Protein AF-A0A927U6D7-F1 (afdb_monomer)

Mean predicted aligned error: 5.31 Å

pLDDT: mean 94.54, std 7.5, range [48.66, 98.81]

Organism: NCBI:txid46206

Sequence (144 aa):
MGSSDAEYESLKGELSSNESQQATTRSEISDLDNKIQRLRDAYNKLDEAKESVKVQKNIVGNMPDFYESLWKGAHANSVYTACEASGTLSTEYANYVDALDEIEDNINNEINRLNNIRSEKWGILQGLINAWNNLSTRIRNYFN

Nearest PDB structures (foldseek):
  5y06-assembly1_A  TM=3.840E-01  e=3.094E-01  Mycolicibacterium smegmatis MC2 155
  4ovu-assembly1_B  TM=4.526E-01  e=1.029E+00  Homo sapiens
  8qhx-assembly1_D  TM=5.453E-01  e=2.604E+00  Synechocystis sp. PCC 6803
  8tzl-assembly1_E  TM=4.194E-01  e=1.682E+00  Vibrio cholerae
  8wjo-assembly1_A  TM=4.818E-01  e=2.604E+00  Saccharomyces cerevisiae S288C

InterPro domains:
  IPR031681 YwqH-like [PF16888] (16-121)

Foldseek 3Di:
DPPLVVVLVVLVVLLVVLVVVLVVLVVVLVVLVVVLVVLVVVLVVLVVVLVVLVVVLVCLLCCCVPCVVPDDDPVSVLSNQLSHCPHVVNVVSVVSNVVSVVVSVVSVVVSVVSVVVSVVSVVVSVVSVVVSVVSVVVSVVSVD

Radius of gyration: 30.84 Å; Cα contacts (8 Å, |Δi|>4): 86; chains: 1; bounding box: 65×24×87 Å

Structure (mmCIF, N/CA/C/O backbone):
data_AF-A0A927U6D7-F1
#
_entry.id   AF-A0A927U6D7-F1
#
loop_
_atom_site.group_PDB
_atom_site.id
_atom_site.type_symbol
_atom_site.label_atom_id
_atom_site.label_alt_id
_atom_site.label_comp_id
_atom_site.label_asym_id
_atom_site.label_entity_id
_atom_site.label_seq_id
_atom_site.pdbx_PDB_ins_code
_atom_site.Cartn_x
_atom_site.Cartn_y
_atom_site.Cartn_z
_atom_site.occupancy
_atom_site.B_iso_or_equiv
_atom_site.auth_seq_id
_atom_site.auth_comp_id
_atom_site.auth_asym_id
_atom_site.auth_atom_id
_atom_site.pdbx_PDB_model_num
ATOM 1 N N . MET A 1 1 ? -33.586 -9.404 47.322 1.00 48.66 1 MET A N 1
ATOM 2 C CA . MET A 1 1 ? -32.132 -9.216 47.125 1.00 48.66 1 MET A CA 1
ATOM 3 C C . MET A 1 1 ? -31.621 -9.708 45.761 1.00 48.66 1 MET A C 1
ATOM 5 O O . MET A 1 1 ? -30.684 -9.111 45.276 1.00 48.66 1 MET A O 1
ATOM 9 N N . GLY A 1 2 ? -32.247 -10.669 45.061 1.00 58.00 2 GLY A N 1
ATOM 10 C CA . GLY A 1 2 ? -31.652 -11.280 43.849 1.00 58.00 2 GLY A CA 1
ATOM 11 C C . GLY A 1 2 ? -31.600 -10.488 42.523 1.00 58.00 2 GLY A C 1
ATOM 12 O O . GLY A 1 2 ? -31.012 -10.992 41.577 1.00 58.00 2 GLY A O 1
ATOM 13 N N . SER A 1 3 ? -32.192 -9.290 42.405 1.00 60.59 3 SER A N 1
ATOM 14 C CA . SER A 1 3 ? -32.214 -8.546 41.122 1.00 60.59 3 SER A CA 1
ATOM 15 C C . SER A 1 3 ? -30.991 -7.646 40.906 1.00 60.59 3 SER A C 1
ATOM 17 O O . SER A 1 3 ? -30.614 -7.409 39.765 1.00 60.59 3 SER A O 1
ATOM 19 N N . SER A 1 4 ? -30.381 -7.148 41.986 1.00 72.75 4 SER A N 1
ATOM 20 C CA . SER A 1 4 ? -29.238 -6.222 41.925 1.00 72.75 4 SER A CA 1
ATOM 21 C C . SER A 1 4 ? -27.926 -6.953 41.628 1.00 72.75 4 SER A C 1
ATOM 23 O O . SER A 1 4 ? -27.084 -6.440 40.899 1.00 72.75 4 SER A O 1
ATOM 25 N N . ASP A 1 5 ? -27.777 -8.174 42.149 1.00 83.44 5 ASP A N 1
ATOM 26 C CA . ASP A 1 5 ? -26.572 -8.987 41.952 1.00 83.44 5 ASP A CA 1
ATOM 27 C C . ASP A 1 5 ? -26.476 -9.508 40.511 1.00 83.44 5 ASP A C 1
ATOM 29 O O . ASP A 1 5 ? -25.404 -9.505 39.914 1.00 83.44 5 ASP A O 1
ATOM 33 N N . ALA A 1 6 ? -27.609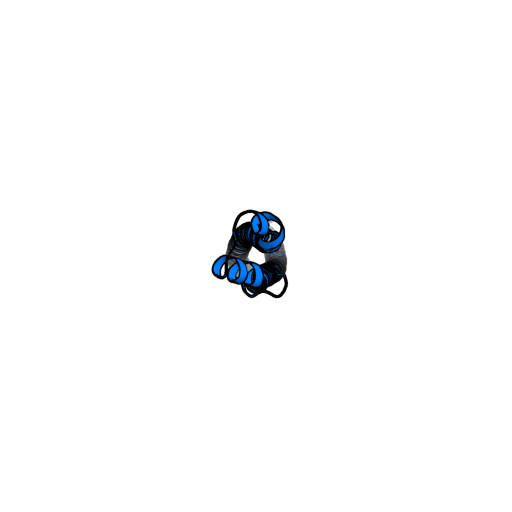 -9.894 39.912 1.00 89.06 6 ALA A N 1
ATOM 34 C CA . ALA A 1 6 ? -27.653 -10.342 38.521 1.00 89.06 6 ALA A CA 1
ATOM 35 C C . ALA A 1 6 ? -27.296 -9.217 37.532 1.00 89.06 6 ALA A C 1
ATOM 37 O O . ALA A 1 6 ? -26.581 -9.453 36.559 1.00 89.06 6 ALA A O 1
ATOM 38 N N . GLU A 1 7 ? -27.763 -7.991 37.789 1.00 90.94 7 GLU A N 1
ATOM 39 C CA . GLU A 1 7 ? -27.439 -6.831 36.952 1.00 90.94 7 GLU A CA 1
ATOM 40 C C . GLU A 1 7 ? -25.955 -6.454 37.067 1.00 90.94 7 GLU A C 1
ATOM 42 O O . GLU A 1 7 ? -25.296 -6.211 36.055 1.00 90.94 7 GLU A O 1
ATOM 47 N N . TYR A 1 8 ? -25.394 -6.499 38.278 1.00 92.38 8 TYR A N 1
ATOM 48 C CA . TYR A 1 8 ? -23.965 -6.289 38.503 1.00 92.38 8 TYR A CA 1
ATOM 49 C C . TYR A 1 8 ? -23.089 -7.313 37.760 1.00 92.38 8 TYR A C 1
ATOM 51 O O . TYR A 1 8 ? -22.129 -6.937 37.081 1.00 92.38 8 TYR A O 1
ATOM 59 N N . GLU A 1 9 ? -23.426 -8.605 37.837 1.00 93.50 9 GLU A N 1
ATOM 60 C CA . GLU A 1 9 ? -22.697 -9.650 37.109 1.00 93.50 9 GLU A CA 1
ATOM 61 C C . GLU A 1 9 ? -22.803 -9.475 35.584 1.00 93.50 9 GLU A C 1
ATOM 63 O O . GLU A 1 9 ? -21.799 -9.632 34.884 1.00 93.50 9 GLU A O 1
ATOM 68 N N . SER A 1 10 ? -23.971 -9.065 35.070 1.00 94.81 10 SER A N 1
ATOM 69 C CA . SER A 1 10 ? -24.148 -8.733 33.647 1.00 94.81 10 SER A CA 1
ATOM 70 C C . SER A 1 10 ? -23.217 -7.601 33.211 1.00 94.81 10 SER A C 1
ATOM 72 O O . SER A 1 10 ? -22.504 -7.734 32.217 1.00 94.81 10 SER A O 1
ATOM 74 N N . LEU A 1 11 ? -23.154 -6.514 33.987 1.00 95.50 11 LEU A N 1
ATOM 75 C CA . LEU A 1 11 ? -22.305 -5.361 33.677 1.00 95.50 11 LEU A CA 1
ATOM 76 C C . LEU A 1 11 ? -20.817 -5.714 33.646 1.00 95.50 11 LEU A C 1
ATOM 78 O O . LEU A 1 11 ? -20.095 -5.236 32.771 1.00 95.50 11 LEU A O 1
ATOM 82 N N . LYS A 1 12 ? -20.346 -6.566 34.563 1.00 95.75 12 LYS A N 1
ATOM 83 C CA . LYS A 1 12 ? -18.965 -7.070 34.513 1.00 95.75 12 LYS A CA 1
ATOM 84 C C . LYS A 1 12 ? -18.706 -7.906 33.259 1.00 95.75 12 LYS A C 1
ATOM 86 O O . LYS A 1 12 ? -17.637 -7.781 32.662 1.00 95.75 12 LYS A O 1
ATOM 91 N N . GLY A 1 13 ? -19.665 -8.744 32.861 1.00 97.50 13 GLY A N 1
ATOM 92 C CA . GLY A 1 13 ? -19.577 -9.529 31.629 1.00 97.50 13 GLY A CA 1
ATOM 93 C C . GLY A 1 13 ? -19.467 -8.639 30.389 1.00 97.50 13 GLY A C 1
ATOM 94 O O . GLY A 1 13 ? -18.577 -8.833 29.560 1.00 97.50 13 GLY A O 1
ATOM 95 N N . GLU A 1 14 ? -20.311 -7.610 30.302 1.00 97.75 14 GLU A N 1
ATOM 96 C CA . GLU A 1 14 ? -20.264 -6.604 29.235 1.00 97.75 14 GLU A CA 1
ATOM 97 C C . GLU A 1 14 ? -18.933 -5.842 29.218 1.00 97.75 14 GLU A C 1
ATOM 99 O O . GLU A 1 14 ? -18.354 -5.642 28.148 1.00 97.75 14 GLU A O 1
ATOM 104 N N . LEU A 1 15 ? -18.411 -5.461 30.390 1.00 97.12 15 LEU A N 1
ATOM 105 C CA . LEU A 1 15 ? -17.126 -4.770 30.516 1.00 97.12 15 LEU A CA 1
ATOM 106 C C . LEU A 1 15 ? -15.976 -5.629 29.969 1.00 97.12 15 LEU A C 1
ATOM 108 O O . LEU A 1 15 ? -15.206 -5.162 29.132 1.00 97.12 15 LEU A O 1
ATOM 112 N N . SER A 1 16 ? -15.907 -6.898 30.378 1.00 97.69 16 SER A N 1
ATOM 113 C CA . SER A 1 16 ? -14.875 -7.838 29.920 1.00 97.69 16 SER A CA 1
ATOM 114 C C . SER A 1 16 ? -14.976 -8.131 28.417 1.00 97.69 16 SER A C 1
ATOM 116 O O . SER A 1 16 ? -13.964 -8.181 27.707 1.00 97.69 16 SER A O 1
ATOM 118 N N . SER A 1 17 ? -16.200 -8.263 27.893 1.00 98.38 17 SER A N 1
ATOM 119 C CA . SER A 1 17 ? -16.429 -8.401 26.453 1.00 98.38 17 SER A CA 1
ATOM 120 C C . SER A 1 17 ? -15.962 -7.160 25.688 1.00 98.38 17 SER A C 1
ATOM 122 O O . SER A 1 17 ? -15.334 -7.284 24.636 1.00 98.38 17 SER A O 1
ATOM 124 N N . ASN A 1 18 ? -16.240 -5.961 26.204 1.00 98.56 18 ASN A N 1
ATOM 125 C CA . ASN A 1 18 ? -15.799 -4.710 25.595 1.00 98.56 18 ASN A CA 1
ATOM 126 C C . ASN A 1 18 ? -14.263 -4.606 25.570 1.00 98.56 18 ASN A C 1
ATOM 128 O O . ASN A 1 18 ? -13.694 -4.306 24.522 1.00 98.56 18 ASN A O 1
ATOM 132 N N . GLU A 1 19 ? -13.581 -4.920 26.674 1.00 98.38 19 GLU A N 1
ATOM 133 C CA . GLU A 1 19 ? -12.110 -4.932 26.746 1.00 98.38 19 GLU A CA 1
ATOM 134 C C . GLU A 1 19 ? -11.494 -5.895 25.725 1.00 98.38 19 GLU A C 1
ATOM 136 O O . GLU A 1 19 ? -10.528 -5.550 25.039 1.00 98.38 19 GLU A O 1
ATOM 141 N N . SER A 1 20 ? -12.104 -7.070 25.557 1.00 98.50 20 SER A N 1
ATOM 142 C CA . SER A 1 20 ? -11.687 -8.049 24.549 1.00 98.50 20 SER A CA 1
ATOM 143 C C . SER A 1 20 ? -11.828 -7.487 23.128 1.00 98.50 20 SER A C 1
ATOM 145 O O . SER A 1 20 ? -10.898 -7.576 22.327 1.00 98.50 20 SER A O 1
ATOM 147 N N . GLN A 1 21 ? -12.950 -6.827 22.823 1.00 98.56 21 GLN A N 1
ATOM 148 C CA . GLN A 1 21 ? -13.168 -6.173 21.528 1.00 98.56 21 GLN A CA 1
ATOM 149 C C . GLN A 1 21 ? -12.192 -5.013 21.285 1.00 98.56 21 GLN A C 1
ATOM 151 O O . GLN A 1 21 ? -11.718 -4.833 20.158 1.00 98.56 21 GLN A O 1
ATOM 156 N N . GLN A 1 22 ? -11.849 -4.240 22.321 1.00 98.75 22 GLN A N 1
ATOM 157 C CA . GLN A 1 22 ? -1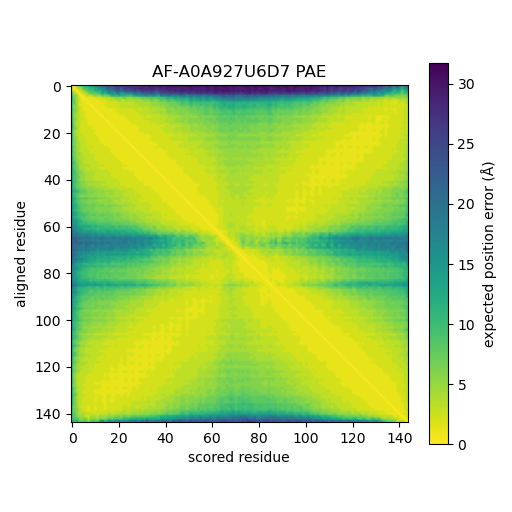0.828 -3.195 22.216 1.00 98.75 22 GLN A CA 1
ATOM 158 C C . GLN A 1 22 ? -9.463 -3.791 21.864 1.00 98.75 22 GLN A C 1
ATOM 160 O O . GLN A 1 22 ? -8.777 -3.255 20.993 1.00 98.75 22 GLN A O 1
ATOM 165 N N . ALA A 1 23 ? -9.069 -4.891 22.514 1.00 98.56 23 ALA A N 1
ATOM 166 C CA . ALA A 1 23 ? -7.800 -5.563 22.246 1.00 98.56 23 ALA A CA 1
ATOM 167 C C . ALA A 1 23 ? -7.721 -6.059 20.794 1.00 98.56 23 ALA A C 1
ATOM 169 O O . ALA A 1 23 ? -6.743 -5.770 20.101 1.00 98.56 23 ALA A O 1
ATOM 170 N N . THR A 1 24 ? -8.778 -6.712 20.298 1.00 98.62 24 THR A N 1
ATOM 171 C CA . THR A 1 24 ? -8.869 -7.136 18.893 1.00 98.62 24 THR A CA 1
ATOM 172 C C . THR A 1 24 ? -8.770 -5.946 17.940 1.00 98.62 24 THR A C 1
ATOM 174 O O . THR A 1 24 ? -7.938 -5.954 17.036 1.00 98.62 24 THR A O 1
ATOM 177 N N . THR A 1 25 ? -9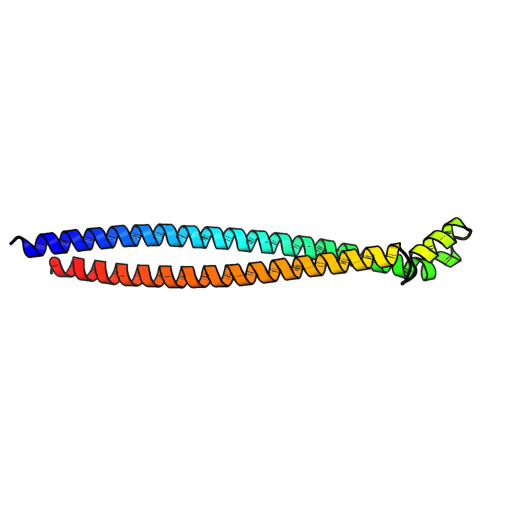.549 -4.886 18.174 1.00 98.56 25 THR A N 1
ATOM 178 C CA . THR A 1 25 ? -9.567 -3.705 17.292 1.00 98.56 25 THR A CA 1
ATOM 179 C C . THR A 1 25 ? -8.202 -3.011 17.241 1.00 98.56 25 THR A C 1
ATOM 181 O O . THR A 1 25 ? -7.758 -2.587 16.176 1.00 98.56 25 THR A O 1
ATOM 184 N N . ARG A 1 26 ? -7.491 -2.922 18.375 1.00 98.75 26 ARG A N 1
ATOM 185 C CA . ARG A 1 26 ? -6.124 -2.374 18.426 1.00 98.75 26 ARG A CA 1
ATOM 186 C C . ARG A 1 26 ? -5.135 -3.220 17.625 1.00 98.75 26 ARG A C 1
ATOM 188 O O . ARG A 1 26 ? -4.284 -2.651 16.946 1.00 98.75 26 ARG A O 1
ATOM 195 N N . SER A 1 27 ? -5.258 -4.546 17.683 1.00 98.69 27 SER A N 1
ATOM 196 C CA . SER A 1 27 ? -4.426 -5.449 16.879 1.00 98.69 27 SER A CA 1
ATOM 197 C C . SER A 1 27 ? -4.654 -5.223 15.385 1.00 98.69 27 SER A C 1
ATOM 199 O O . SER A 1 27 ? -3.697 -5.032 14.645 1.00 98.69 27 SER A O 1
ATOM 201 N N . GLU A 1 28 ? -5.915 -5.150 14.950 1.00 98.62 28 GLU A N 1
ATOM 202 C CA . GLU A 1 28 ? -6.259 -4.901 13.544 1.00 98.62 28 GLU A CA 1
ATOM 203 C C . GLU A 1 28 ? -5.719 -3.553 13.040 1.00 98.62 28 GLU A C 1
ATOM 205 O O . GLU A 1 28 ? -5.213 -3.465 11.922 1.00 98.62 28 GLU A O 1
ATOM 210 N N . ILE A 1 29 ? -5.790 -2.499 13.864 1.00 98.75 29 ILE A N 1
ATOM 211 C CA . ILE A 1 29 ? -5.189 -1.194 13.546 1.00 98.75 29 ILE A CA 1
ATOM 212 C C . ILE A 1 29 ? -3.673 -1.333 13.367 1.00 98.75 29 ILE A C 1
ATOM 214 O O . ILE A 1 29 ? -3.133 -0.832 12.382 1.00 98.75 29 ILE A O 1
ATOM 218 N N . SER A 1 30 ? -2.998 -2.046 14.273 1.00 98.69 30 SER A N 1
ATOM 219 C CA . SER A 1 30 ? -1.552 -2.266 14.178 1.00 98.69 30 SER A CA 1
ATOM 220 C C . SER A 1 30 ? -1.164 -3.031 12.911 1.00 98.69 30 SER A C 1
ATOM 222 O O . SER A 1 30 ? -0.153 -2.712 12.286 1.00 98.69 30 SER A O 1
ATOM 224 N N . ASP A 1 31 ? -1.954 -4.025 12.508 1.00 98.75 31 ASP A N 1
ATOM 225 C CA . ASP A 1 31 ? -1.713 -4.784 11.279 1.00 98.75 31 ASP A CA 1
ATOM 226 C C . ASP A 1 31 ? -1.880 -3.907 10.031 1.00 98.75 31 ASP A C 1
ATOM 228 O O . ASP A 1 31 ? -1.082 -3.989 9.089 1.00 98.75 31 ASP A O 1
ATOM 232 N N . LEU A 1 32 ? -2.883 -3.022 10.033 1.00 98.75 32 LEU A N 1
ATOM 233 C CA . LEU A 1 32 ? -3.087 -2.034 8.973 1.00 98.75 32 LEU A CA 1
ATOM 234 C C . LEU A 1 32 ? -1.914 -1.054 8.887 1.00 98.75 32 LEU A C 1
ATOM 236 O O . LEU A 1 32 ? -1.423 -0.810 7.785 1.00 98.75 32 LEU A O 1
ATOM 240 N N . ASP A 1 33 ? -1.431 -0.540 10.019 1.00 98.69 33 ASP A N 1
ATOM 241 C CA . ASP A 1 33 ? -0.272 0.358 10.065 1.00 98.69 33 ASP A CA 1
ATOM 242 C C . ASP A 1 33 ? 0.985 -0.313 9.501 1.00 98.69 33 ASP A C 1
ATOM 244 O O . ASP A 1 33 ? 1.664 0.259 8.643 1.00 98.69 33 ASP A O 1
ATOM 248 N N . ASN A 1 34 ? 1.241 -1.565 9.888 1.00 98.69 34 ASN A N 1
ATOM 249 C CA . ASN A 1 34 ? 2.349 -2.352 9.351 1.00 98.69 34 ASN A CA 1
ATOM 250 C C . ASN A 1 34 ? 2.232 -2.547 7.832 1.00 98.69 34 ASN A C 1
ATOM 252 O O . ASN A 1 34 ? 3.222 -2.424 7.104 1.00 98.69 34 ASN A O 1
ATOM 256 N N . LYS A 1 35 ? 1.029 -2.839 7.322 1.00 98.69 35 LYS A N 1
ATOM 257 C CA . LYS A 1 35 ? 0.802 -3.007 5.879 1.00 98.69 35 LYS A CA 1
ATOM 258 C C . LYS A 1 35 ? 0.992 -1.692 5.117 1.00 98.69 35 LYS A C 1
ATOM 260 O O . LYS A 1 35 ? 1.646 -1.695 4.075 1.00 98.69 35 LYS A O 1
ATOM 265 N N . ILE A 1 36 ? 0.463 -0.584 5.636 1.00 98.75 36 ILE A N 1
ATOM 266 C CA . ILE A 1 36 ? 0.629 0.753 5.050 1.00 98.75 36 ILE A CA 1
ATOM 267 C C . ILE A 1 36 ? 2.112 1.124 4.991 1.00 98.75 36 ILE A C 1
ATOM 269 O O . ILE A 1 36 ? 2.575 1.597 3.955 1.00 98.75 36 ILE A O 1
ATOM 273 N N . GLN A 1 37 ? 2.873 0.873 6.060 1.00 98.69 37 GLN A N 1
ATOM 274 C CA . GLN A 1 37 ? 4.299 1.189 6.076 1.00 98.69 37 GLN A CA 1
ATOM 275 C C . GLN A 1 37 ? 5.075 0.375 5.036 1.00 98.69 37 GLN A C 1
ATOM 277 O O . GLN A 1 37 ? 5.836 0.943 4.260 1.00 98.69 37 GLN A O 1
ATOM 282 N N . ARG A 1 38 ? 4.813 -0.933 4.934 1.00 98.69 38 ARG A N 1
ATOM 283 C CA . ARG A 1 38 ? 5.447 -1.784 3.913 1.00 98.69 38 ARG A CA 1
ATOM 284 C C . ARG A 1 38 ? 5.154 -1.321 2.485 1.00 98.69 38 ARG A C 1
ATOM 286 O O . ARG A 1 38 ? 6.028 -1.418 1.630 1.00 98.69 38 ARG A O 1
ATOM 293 N N . LEU A 1 39 ? 3.938 -0.838 2.222 1.00 98.75 39 LEU A N 1
ATOM 294 C CA . LEU A 1 39 ? 3.569 -0.289 0.915 1.00 98.75 39 LEU A CA 1
ATOM 295 C C . LEU A 1 39 ? 4.296 1.026 0.621 1.00 98.75 39 LEU A C 1
ATOM 297 O O . LEU A 1 39 ? 4.772 1.204 -0.494 1.00 98.75 39 LEU A O 1
ATOM 301 N N . ARG A 1 40 ? 4.448 1.909 1.614 1.00 98.62 40 ARG A N 1
ATOM 302 C CA . ARG A 1 40 ? 5.246 3.140 1.478 1.00 98.62 40 ARG A CA 1
ATOM 303 C C . ARG A 1 40 ? 6.714 2.840 1.187 1.00 98.62 40 ARG A C 1
ATOM 305 O O . ARG A 1 40 ? 7.304 3.461 0.313 1.00 98.62 40 ARG A O 1
ATOM 312 N N . ASP A 1 41 ? 7.286 1.855 1.872 1.00 98.44 41 ASP A N 1
ATOM 313 C CA . ASP A 1 41 ? 8.672 1.447 1.632 1.00 98.44 41 ASP A CA 1
ATOM 314 C C . ASP A 1 41 ? 8.848 0.855 0.223 1.00 98.44 41 ASP A C 1
ATOM 316 O O . ASP A 1 41 ? 9.866 1.088 -0.427 1.00 98.44 41 ASP A O 1
ATOM 320 N N . ALA A 1 42 ? 7.862 0.091 -0.260 1.00 98.25 42 ALA A N 1
ATOM 321 C CA . ALA A 1 42 ? 7.861 -0.440 -1.621 1.00 98.25 42 ALA A CA 1
ATOM 322 C C . ALA A 1 42 ? 7.723 0.671 -2.671 1.00 98.25 42 ALA A C 1
ATOM 324 O O . ALA A 1 42 ? 8.463 0.656 -3.651 1.00 98.25 42 ALA A O 1
ATOM 325 N N . TYR A 1 43 ? 6.835 1.642 -2.436 1.00 98.50 43 TYR A N 1
ATOM 326 C CA . TYR A 1 43 ? 6.669 2.823 -3.283 1.00 98.50 43 TYR A CA 1
ATOM 327 C C . TYR A 1 43 ? 7.991 3.571 -3.454 1.00 98.50 43 TYR A C 1
ATOM 329 O O . TYR A 1 43 ? 8.433 3.782 -4.574 1.00 98.50 43 TYR A O 1
ATOM 337 N N . ASN A 1 44 ? 8.671 3.899 -2.351 1.00 98.19 44 ASN A N 1
ATOM 338 C CA . ASN A 1 44 ? 9.919 4.665 -2.407 1.00 98.19 44 ASN A CA 1
ATOM 339 C C . ASN A 1 44 ? 11.007 3.940 -3.216 1.00 98.19 44 ASN A C 1
ATOM 341 O O . ASN A 1 44 ? 11.726 4.562 -3.988 1.00 98.19 44 ASN A O 1
ATOM 345 N N . LYS A 1 45 ? 11.102 2.610 -3.088 1.00 97.81 45 LYS A N 1
ATOM 346 C CA . LYS A 1 45 ? 12.044 1.811 -3.889 1.00 97.81 45 LYS A CA 1
ATOM 347 C C . LYS A 1 45 ? 11.688 1.785 -5.374 1.00 97.81 45 LYS A C 1
ATOM 349 O O . LYS A 1 45 ? 12.586 1.713 -6.209 1.00 97.81 45 LYS A O 1
ATOM 354 N N . LEU A 1 46 ? 10.396 1.782 -5.702 1.00 97.44 46 LEU A N 1
ATOM 355 C CA . LEU A 1 46 ? 9.934 1.849 -7.087 1.00 97.44 46 LEU A CA 1
ATOM 356 C C . LEU A 1 46 ? 10.221 3.218 -7.695 1.00 97.44 46 LEU A C 1
ATOM 358 O O . LEU A 1 46 ? 10.728 3.258 -8.809 1.00 97.44 46 LEU A O 1
ATOM 362 N N . ASP A 1 47 ? 10.014 4.293 -6.938 1.00 97.88 47 ASP A N 1
ATOM 363 C CA . ASP A 1 47 ? 10.330 5.657 -7.365 1.00 97.88 47 ASP A CA 1
ATOM 364 C C . ASP A 1 47 ? 11.835 5.810 -7.663 1.00 97.88 47 ASP A C 1
ATOM 366 O O . ASP A 1 47 ? 12.223 6.241 -8.749 1.00 97.88 47 ASP A O 1
ATOM 370 N N . GLU A 1 48 ? 12.708 5.315 -6.777 1.00 97.81 48 GLU A N 1
ATOM 371 C CA . GLU A 1 48 ? 14.162 5.267 -7.013 1.00 97.81 48 GLU A CA 1
ATOM 372 C C . GLU A 1 48 ? 14.535 4.465 -8.278 1.00 97.81 48 GLU A C 1
ATOM 374 O O . GLU A 1 48 ? 15.399 4.870 -9.071 1.00 97.81 48 GLU A O 1
ATOM 379 N N . ALA A 1 49 ? 13.885 3.315 -8.485 1.00 96.81 49 ALA A N 1
ATOM 380 C CA . ALA A 1 49 ? 14.097 2.487 -9.666 1.00 96.81 49 ALA A CA 1
ATOM 381 C C . ALA A 1 49 ? 13.621 3.201 -10.938 1.00 96.81 49 ALA A C 1
ATOM 383 O O . ALA A 1 49 ? 14.333 3.206 -11.944 1.00 96.81 49 ALA A O 1
ATOM 384 N N . LYS A 1 50 ? 12.460 3.853 -10.888 1.00 97.81 50 LYS A N 1
ATOM 385 C CA . LYS A 1 50 ? 11.888 4.620 -11.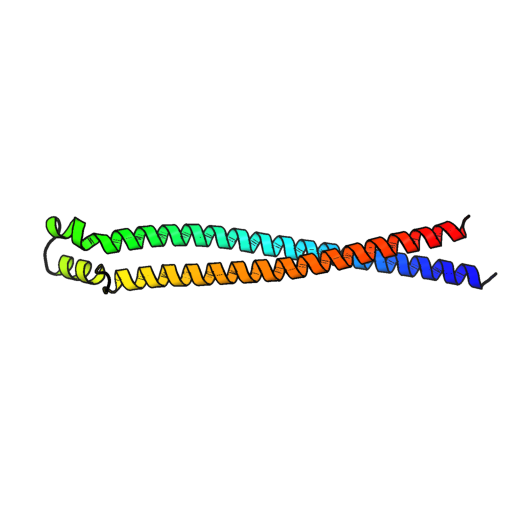992 1.00 97.81 50 LYS A CA 1
ATOM 386 C C . LYS A 1 50 ? 12.783 5.784 -12.386 1.00 97.81 50 LYS A C 1
ATOM 388 O O . LYS A 1 50 ? 13.060 5.949 -13.573 1.00 97.81 50 LYS A O 1
ATOM 393 N N . GLU A 1 51 ? 13.298 6.545 -11.425 1.00 97.94 51 GLU A N 1
ATOM 394 C CA . GLU A 1 51 ? 14.241 7.630 -11.708 1.00 97.94 51 GLU A CA 1
ATOM 395 C C . GLU A 1 51 ? 15.536 7.103 -12.345 1.00 97.94 51 GLU A C 1
ATOM 397 O O . GLU A 1 51 ? 16.029 7.670 -13.323 1.00 97.94 51 GLU A O 1
ATOM 402 N N . SER A 1 52 ? 16.031 5.945 -11.899 1.00 97.50 52 SER A N 1
ATOM 403 C CA . SER A 1 52 ? 17.173 5.278 -12.542 1.00 97.50 52 SER A CA 1
ATOM 404 C C . SER A 1 52 ? 16.875 4.883 -13.996 1.00 97.50 52 SER A C 1
ATOM 406 O O . SER A 1 52 ? 17.704 5.101 -14.882 1.00 97.50 52 SER A O 1
ATOM 408 N N . VAL A 1 53 ? 15.681 4.348 -14.273 1.00 97.38 53 VAL A N 1
ATOM 409 C CA . VAL A 1 53 ? 15.236 3.989 -15.631 1.00 97.38 53 VAL A CA 1
ATOM 410 C C . VAL A 1 53 ? 15.070 5.236 -16.505 1.00 97.38 53 VAL A C 1
ATOM 412 O O . VAL A 1 53 ? 15.506 5.221 -17.656 1.00 97.38 53 VAL A O 1
ATOM 415 N N . LYS A 1 54 ? 14.527 6.340 -15.976 1.00 97.50 54 LYS A N 1
ATOM 416 C CA . LYS A 1 54 ? 14.423 7.624 -16.693 1.00 97.50 54 LYS A CA 1
ATOM 417 C C . LYS A 1 54 ? 15.792 8.166 -17.097 1.00 97.50 54 LYS A C 1
ATOM 419 O O . LYS A 1 54 ? 15.947 8.647 -18.219 1.00 97.50 54 LYS A O 1
ATOM 424 N N . VAL A 1 55 ? 16.802 8.049 -16.231 1.00 96.62 55 VAL A N 1
ATOM 425 C CA . VAL A 1 55 ? 18.184 8.417 -16.581 1.00 96.62 55 VAL A CA 1
ATOM 426 C C . VAL A 1 55 ? 18.686 7.584 -17.762 1.00 96.62 55 VAL A C 1
ATOM 428 O O . VAL A 1 55 ? 19.198 8.152 -18.726 1.00 96.62 55 VAL A O 1
ATOM 431 N N . GLN A 1 56 ? 18.495 6.260 -17.737 1.00 94.81 56 GLN A N 1
ATOM 432 C CA . GLN A 1 56 ? 18.905 5.390 -18.848 1.00 94.81 56 GLN A CA 1
ATOM 433 C C . GLN A 1 56 ? 18.153 5.713 -20.142 1.00 94.81 56 GLN A C 1
ATOM 435 O O . GLN A 1 56 ? 18.775 5.834 -21.194 1.00 94.81 56 GLN A O 1
ATOM 440 N N . LYS A 1 57 ? 16.839 5.944 -20.057 1.00 95.38 57 LYS A N 1
ATOM 441 C CA . LYS A 1 57 ? 16.005 6.378 -21.184 1.00 95.38 57 LYS A CA 1
ATOM 442 C C . LYS A 1 57 ? 16.567 7.640 -21.843 1.00 95.38 57 LYS A C 1
ATOM 444 O O . LYS A 1 57 ? 16.664 7.703 -23.064 1.00 95.38 57 LYS A O 1
ATOM 449 N N . ASN A 1 58 ? 16.971 8.626 -21.043 1.00 93.25 58 ASN A N 1
ATOM 450 C CA . ASN A 1 58 ? 17.544 9.872 -21.550 1.00 93.25 58 ASN A CA 1
ATOM 451 C C . ASN A 1 58 ? 18.915 9.656 -22.212 1.00 93.25 58 ASN A C 1
ATOM 453 O O . ASN A 1 58 ? 19.195 10.261 -23.243 1.00 93.25 58 ASN A O 1
ATOM 457 N N . ILE A 1 59 ? 19.765 8.787 -21.653 1.00 92.12 59 ILE A N 1
ATOM 458 C CA . ILE A 1 59 ? 21.052 8.422 -22.269 1.00 92.12 59 ILE A CA 1
ATOM 459 C C . ILE A 1 59 ? 20.822 7.750 -23.626 1.00 92.12 59 ILE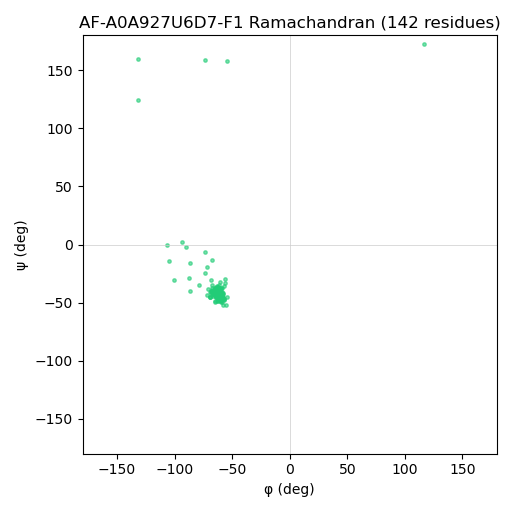 A C 1
ATOM 461 O O . ILE A 1 59 ? 21.467 8.119 -24.605 1.00 92.12 59 ILE A O 1
ATOM 465 N N . VAL A 1 60 ? 19.887 6.797 -23.687 1.00 92.31 60 VAL A N 1
ATOM 466 C CA . VAL A 1 60 ? 19.503 6.101 -24.921 1.00 92.31 60 VAL A CA 1
ATOM 467 C C . VAL A 1 60 ? 18.986 7.092 -25.960 1.00 92.31 60 VAL A C 1
ATOM 469 O O . VAL A 1 60 ? 19.503 7.111 -27.072 1.00 92.31 60 VAL A O 1
ATOM 472 N N . GLY A 1 61 ? 18.054 7.973 -25.594 1.00 91.31 61 GLY A N 1
ATOM 473 C CA . GLY A 1 61 ? 17.498 8.962 -26.522 1.00 91.31 61 GLY A CA 1
ATOM 474 C C . GLY A 1 61 ? 18.541 9.924 -27.104 1.00 91.31 61 GLY A C 1
ATOM 475 O O . GLY A 1 61 ? 18.425 10.318 -28.259 1.00 91.31 61 GLY A O 1
ATOM 476 N N . ASN A 1 62 ? 19.592 10.250 -26.345 1.00 90.75 62 ASN A N 1
ATOM 477 C CA . ASN A 1 62 ? 20.667 11.150 -26.781 1.00 90.75 62 ASN A CA 1
ATOM 478 C C . ASN A 1 62 ? 21.836 10.430 -27.479 1.00 90.75 62 ASN A C 1
ATOM 480 O O . ASN A 1 62 ? 22.810 11.071 -27.883 1.00 90.75 62 ASN A O 1
ATOM 484 N N . MET A 1 63 ? 21.790 9.098 -27.587 1.00 89.25 63 MET A N 1
ATOM 485 C CA . MET A 1 63 ? 22.908 8.302 -28.096 1.00 89.25 63 MET A CA 1
ATOM 486 C C . MET A 1 63 ? 23.265 8.635 -29.560 1.00 89.25 63 MET A C 1
ATOM 488 O O . MET A 1 63 ? 24.456 8.824 -29.830 1.00 89.25 63 MET A O 1
ATOM 492 N N . PRO A 1 64 ? 22.295 8.771 -30.493 1.00 85.69 64 PRO A N 1
ATOM 493 C CA . PRO A 1 64 ? 22.586 9.175 -31.871 1.00 85.69 64 PRO A CA 1
ATOM 494 C C . PRO A 1 64 ? 23.289 10.536 -31.938 1.00 85.69 64 PRO A C 1
ATOM 496 O O . PRO A 1 64 ? 24.393 10.633 -32.470 1.00 85.69 64 PRO A O 1
ATOM 499 N N . ASP A 1 65 ? 22.724 11.552 -31.285 1.00 84.75 65 ASP A N 1
ATOM 500 C CA . ASP A 1 65 ? 23.209 12.933 -31.371 1.00 84.75 65 ASP A CA 1
ATOM 501 C C . ASP A 1 65 ? 24.628 13.117 -30.810 1.00 84.75 65 ASP A C 1
ATOM 503 O O . ASP A 1 65 ? 25.419 13.903 -31.338 1.00 84.75 65 ASP A O 1
ATOM 507 N N . PHE A 1 66 ? 24.978 12.401 -29.737 1.00 82.56 66 PHE A N 1
ATOM 508 C CA . PHE A 1 66 ? 26.282 12.558 -29.089 1.00 82.56 66 PHE A CA 1
ATOM 509 C C . PHE A 1 66 ? 27.377 11.688 -29.724 1.00 82.56 66 PHE A C 1
ATOM 511 O O . PHE A 1 66 ? 28.523 12.129 -29.859 1.00 82.56 66 PHE A O 1
ATOM 518 N N . TYR A 1 67 ? 27.058 10.447 -30.105 1.00 81.44 67 TYR A N 1
ATOM 519 C CA . TYR A 1 67 ? 28.077 9.446 -30.435 1.00 81.44 67 TYR A CA 1
ATOM 520 C C . TYR A 1 67 ? 28.242 9.166 -31.930 1.00 81.44 67 TYR A C 1
ATOM 522 O O . TYR A 1 67 ? 29.268 8.583 -32.287 1.00 81.44 67 TYR A O 1
ATOM 530 N N . GLU A 1 68 ? 27.325 9.589 -32.808 1.00 78.31 68 GLU A N 1
ATOM 531 C CA . GLU A 1 68 ? 27.411 9.325 -34.261 1.00 78.31 68 GLU A CA 1
ATOM 532 C C . GLU A 1 68 ? 28.725 9.843 -34.883 1.00 78.31 68 GLU A C 1
ATOM 534 O O . GLU A 1 68 ? 29.285 9.265 -35.822 1.00 78.31 68 GLU A O 1
ATOM 539 N N . SER A 1 69 ? 29.292 10.913 -34.317 1.00 85.12 69 SER A N 1
ATOM 540 C CA . SER A 1 69 ? 30.587 11.449 -34.750 1.00 85.12 69 SER A CA 1
ATOM 541 C C . SER A 1 69 ? 31.795 10.592 -34.331 1.00 85.12 69 SER A C 1
ATOM 543 O O . SER A 1 69 ? 32.828 10.636 -35.005 1.00 85.12 69 SER A O 1
ATOM 545 N N . LEU A 1 70 ? 31.664 9.794 -33.263 1.00 88.69 70 LEU A N 1
ATOM 546 C CA . LEU A 1 70 ? 32.742 9.042 -32.608 1.00 88.69 70 LEU A CA 1
ATOM 547 C C . LEU A 1 70 ? 32.773 7.561 -33.006 1.00 88.69 70 LEU A C 1
ATOM 549 O O . LEU A 1 70 ? 33.849 6.961 -33.040 1.00 88.69 70 LEU A O 1
A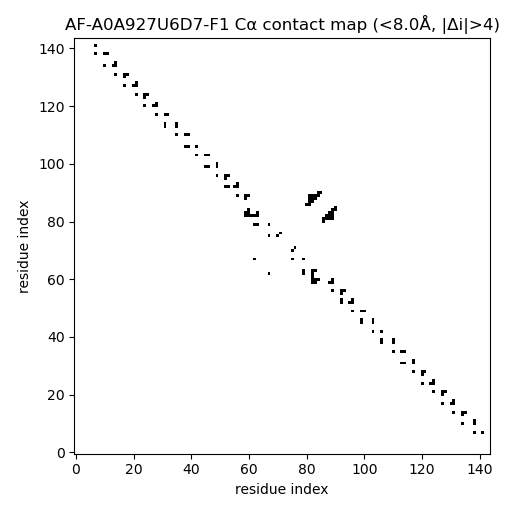TOM 553 N N . TRP A 1 71 ? 31.619 6.967 -33.314 1.00 91.81 71 TRP A N 1
ATOM 554 C CA . TRP A 1 71 ? 31.504 5.554 -33.664 1.00 91.81 71 TRP A CA 1
ATOM 555 C C . TRP A 1 71 ? 30.673 5.364 -34.934 1.00 91.81 71 TRP A C 1
ATOM 557 O O . TRP A 1 71 ? 29.548 5.833 -35.042 1.00 91.81 71 TRP A O 1
ATOM 567 N N . LYS A 1 72 ? 31.250 4.687 -35.932 1.00 90.88 72 LYS A N 1
ATOM 568 C CA . LYS A 1 72 ? 30.670 4.566 -37.277 1.00 90.88 72 LYS A CA 1
ATOM 569 C C . LYS A 1 72 ? 30.681 3.127 -37.768 1.00 90.88 72 LYS A C 1
ATOM 571 O O . LYS A 1 72 ? 31.488 2.307 -37.334 1.00 90.88 72 LYS A O 1
ATOM 576 N N . GLY A 1 73 ? 29.822 2.856 -38.744 1.00 93.69 73 GLY A N 1
ATOM 577 C CA . GLY A 1 73 ? 29.710 1.566 -39.418 1.00 93.69 73 GLY A CA 1
ATOM 578 C C . GLY A 1 73 ? 28.347 0.919 -39.197 1.00 93.69 73 GLY A C 1
ATOM 579 O O . GLY A 1 73 ? 27.534 1.396 -38.413 1.00 93.69 73 GLY A O 1
ATOM 580 N N . ALA A 1 74 ? 28.099 -0.192 -39.894 1.00 93.44 74 ALA A N 1
ATOM 581 C CA . ALA A 1 74 ? 26.785 -0.839 -39.913 1.00 93.44 74 ALA A CA 1
ATOM 582 C C . ALA A 1 74 ? 26.267 -1.218 -38.512 1.00 93.44 74 ALA A C 1
ATOM 584 O O . ALA A 1 74 ? 25.074 -1.100 -38.247 1.00 93.44 74 ALA A O 1
ATOM 585 N N . HIS A 1 75 ? 27.160 -1.626 -37.603 1.00 92.81 75 HIS A N 1
ATOM 586 C CA . HIS A 1 75 ? 26.770 -1.960 -36.234 1.00 92.81 75 HIS A CA 1
ATOM 587 C C . HIS A 1 75 ? 26.344 -0.720 -35.434 1.00 92.81 75 HIS A C 1
ATOM 589 O O . HIS A 1 75 ? 25.279 -0.752 -34.820 1.00 92.81 75 HIS A O 1
ATOM 595 N N . ALA A 1 76 ? 27.111 0.376 -35.520 1.00 92.12 76 ALA A N 1
ATOM 596 C CA . ALA A 1 76 ? 26.780 1.654 -34.887 1.00 92.12 76 ALA A CA 1
ATOM 597 C C . ALA A 1 76 ? 25.412 2.165 -35.362 1.00 92.12 76 ALA A C 1
ATOM 599 O O . ALA A 1 76 ? 24.550 2.459 -34.540 1.00 92.12 76 ALA A O 1
ATOM 600 N N . ASN A 1 77 ? 25.169 2.133 -36.679 1.00 92.00 77 ASN A N 1
ATOM 601 C CA . ASN A 1 77 ? 23.887 2.529 -37.262 1.00 92.00 77 ASN A CA 1
ATOM 602 C C . ASN A 1 77 ? 22.716 1.713 -36.700 1.00 92.00 77 ASN A C 1
ATOM 604 O O . ASN A 1 77 ? 21.684 2.288 -36.380 1.00 92.00 77 ASN A O 1
ATOM 608 N N . SER A 1 78 ? 22.874 0.393 -36.524 1.00 93.19 78 SER A N 1
ATOM 609 C CA . SER A 1 78 ? 21.801 -0.428 -35.940 1.00 93.19 78 SER A CA 1
ATOM 610 C C . SER A 1 78 ? 21.474 -0.034 -34.497 1.00 93.19 78 SER A C 1
ATOM 612 O O . SER A 1 78 ? 20.307 -0.047 -34.111 1.00 93.19 78 SER A O 1
ATOM 614 N N . VAL A 1 79 ? 22.487 0.357 -33.714 1.00 93.38 79 VAL A N 1
ATOM 615 C CA . VAL A 1 79 ? 22.281 0.815 -32.337 1.00 93.38 79 VAL A CA 1
ATOM 616 C C . VAL A 1 79 ? 21.623 2.194 -32.333 1.00 93.38 79 VAL A C 1
ATOM 618 O O . VAL A 1 79 ? 20.666 2.385 -31.593 1.00 93.38 79 VAL A O 1
ATOM 621 N N . TYR A 1 80 ? 22.055 3.130 -33.186 1.00 93.56 80 TYR A N 1
ATOM 622 C CA . TYR A 1 80 ? 21.412 4.444 -33.294 1.00 93.56 80 TYR A CA 1
ATOM 623 C C . TYR A 1 80 ? 19.937 4.330 -33.667 1.00 93.56 80 TYR A C 1
ATOM 625 O O . TYR A 1 80 ? 19.107 4.901 -32.971 1.00 93.56 80 TYR A O 1
ATOM 633 N N . THR A 1 81 ? 19.593 3.503 -34.657 1.00 93.69 81 THR A N 1
ATOM 634 C CA . THR A 1 81 ? 18.191 3.251 -35.021 1.00 93.69 81 THR A CA 1
ATOM 635 C C . THR A 1 81 ? 17.392 2.623 -33.876 1.00 93.69 81 THR A C 1
ATOM 637 O O . THR A 1 81 ? 16.222 2.946 -33.694 1.00 93.69 81 THR A O 1
ATOM 640 N N . ALA A 1 82 ? 17.998 1.756 -33.056 1.00 95.06 82 ALA A N 1
ATOM 641 C CA . ALA A 1 82 ? 17.332 1.231 -31.862 1.00 95.06 82 ALA A CA 1
ATOM 642 C C . ALA A 1 82 ? 17.116 2.309 -30.779 1.00 95.06 82 ALA A C 1
ATOM 644 O O . ALA A 1 82 ? 16.140 2.228 -30.033 1.00 95.06 82 ALA A O 1
ATOM 645 N N . CYS A 1 83 ? 18.005 3.302 -30.707 1.00 95.31 83 CYS A N 1
ATOM 646 C CA . CYS A 1 83 ? 17.977 4.424 -29.767 1.00 95.31 83 CYS A CA 1
ATOM 647 C C . CYS A 1 83 ? 17.140 5.628 -30.233 1.00 95.31 83 CYS A C 1
ATOM 649 O O . CYS A 1 83 ? 16.814 6.489 -29.420 1.00 95.31 83 CYS A O 1
ATOM 651 N N . GLU A 1 84 ? 16.777 5.725 -31.512 1.00 92.38 84 GLU A N 1
ATOM 652 C CA . GLU A 1 84 ? 15.859 6.760 -32.003 1.00 92.38 84 GLU A CA 1
ATOM 653 C C . GLU A 1 84 ? 14.542 6.749 -31.212 1.00 92.38 84 GLU A C 1
ATOM 655 O O . GLU A 1 84 ? 14.166 5.735 -30.629 1.00 92.38 84 GLU A O 1
ATOM 660 N N . ALA A 1 85 ? 13.802 7.860 -31.197 1.00 89.25 85 ALA A N 1
ATOM 661 C CA . ALA A 1 85 ? 12.569 7.971 -30.409 1.00 89.25 85 ALA A CA 1
ATOM 662 C C . ALA A 1 85 ? 11.529 6.875 -30.731 1.00 89.25 85 ALA A C 1
ATOM 664 O O . ALA A 1 85 ? 10.815 6.428 -29.838 1.00 89.25 85 ALA A O 1
ATOM 665 N N . SER A 1 86 ? 11.466 6.425 -31.989 1.00 90.38 86 SER A N 1
ATOM 666 C CA . SER A 1 86 ? 10.630 5.304 -32.449 1.00 90.38 86 SER A CA 1
ATOM 667 C C . SER A 1 86 ? 11.353 3.951 -32.469 1.00 90.38 86 SER A C 1
ATOM 669 O O . SER A 1 86 ? 10.793 2.955 -32.923 1.00 90.38 86 SER A O 1
ATOM 671 N N . GLY A 1 87 ? 12.613 3.918 -32.043 1.00 94.56 87 GLY A N 1
ATOM 672 C CA . GLY A 1 87 ? 13.445 2.728 -31.983 1.00 94.56 87 GLY A CA 1
ATOM 673 C C . GLY A 1 87 ? 13.040 1.795 -30.844 1.00 94.56 87 GLY A C 1
ATOM 674 O O . GLY A 1 87 ? 12.395 2.197 -29.869 1.00 94.56 87 GLY A O 1
ATOM 675 N N . THR A 1 88 ? 13.422 0.523 -30.968 1.00 96.38 88 THR A N 1
ATOM 676 C CA . THR A 1 88 ? 13.053 -0.524 -30.004 1.00 96.38 88 THR A CA 1
ATOM 677 C C . THR A 1 88 ? 13.519 -0.193 -28.590 1.00 96.38 88 THR A C 1
ATOM 679 O O . THR A 1 88 ? 12.724 -0.286 -27.661 1.00 96.38 88 THR A O 1
ATOM 682 N N . LEU A 1 89 ? 14.765 0.256 -28.421 1.00 94.94 89 LEU A N 1
ATOM 683 C CA . LEU A 1 89 ? 15.341 0.492 -27.099 1.00 94.94 89 LEU A CA 1
ATOM 684 C C . LEU A 1 89 ? 14.667 1.687 -26.411 1.00 94.94 89 LEU A C 1
ATOM 686 O O . LEU A 1 89 ? 14.265 1.589 -25.255 1.00 94.94 89 LEU A O 1
ATOM 690 N N . SER A 1 90 ? 14.459 2.789 -27.133 1.00 94.62 90 SER A N 1
ATOM 691 C CA . SER A 1 90 ? 13.725 3.952 -26.609 1.00 94.62 90 SER A CA 1
ATOM 692 C C . SER A 1 90 ? 12.284 3.621 -26.229 1.00 94.62 90 SER A C 1
ATOM 694 O O . SER A 1 90 ? 11.810 4.057 -25.176 1.00 94.62 90 SER A O 1
ATOM 696 N N . THR A 1 91 ? 11.603 2.820 -27.052 1.00 95.88 91 THR A N 1
ATOM 697 C CA . THR A 1 91 ? 10.230 2.370 -26.786 1.00 95.88 91 THR A CA 1
ATOM 698 C C . THR A 1 91 ? 10.166 1.480 -25.545 1.00 95.88 91 THR A C 1
ATOM 700 O O . THR A 1 91 ? 9.306 1.676 -24.692 1.00 95.88 91 THR A O 1
ATOM 703 N N . GLU A 1 92 ? 11.094 0.534 -25.392 1.00 97.00 92 GLU A N 1
ATOM 704 C CA . GLU A 1 92 ? 11.160 -0.346 -24.219 1.00 97.00 92 GLU A CA 1
ATOM 705 C C . GLU A 1 92 ? 11.395 0.439 -22.925 1.00 97.00 92 GLU A C 1
ATOM 707 O O . GLU A 1 92 ? 10.671 0.244 -21.949 1.00 97.00 92 GLU A O 1
ATOM 712 N N . TYR A 1 93 ? 12.349 1.375 -22.918 1.00 96.75 93 TYR A N 1
ATOM 713 C CA . TYR A 1 93 ? 12.585 2.230 -21.753 1.00 96.75 93 TYR A CA 1
ATOM 714 C C . TYR A 1 93 ? 11.380 3.113 -21.416 1.00 96.75 93 TYR A C 1
ATOM 716 O O . TYR A 1 93 ? 11.107 3.326 -20.236 1.00 96.75 93 TYR A O 1
ATOM 724 N N . ALA A 1 94 ? 10.648 3.621 -22.414 1.00 95.88 94 ALA A N 1
ATOM 725 C CA . ALA A 1 94 ? 9.399 4.340 -22.171 1.00 95.88 94 ALA A CA 1
ATOM 726 C C . ALA A 1 94 ? 8.353 3.433 -21.505 1.00 95.88 94 ALA A C 1
ATOM 728 O O . ALA A 1 94 ? 7.842 3.791 -20.448 1.00 95.88 94 ALA A O 1
ATOM 729 N N . ASN A 1 95 ? 8.139 2.231 -22.044 1.00 97.00 95 ASN A N 1
ATOM 730 C CA . ASN A 1 95 ? 7.191 1.265 -21.491 1.00 97.00 95 ASN A CA 1
ATOM 731 C C . ASN A 1 95 ? 7.539 0.856 -20.050 1.00 97.00 95 ASN A C 1
ATOM 733 O O . ASN A 1 95 ? 6.640 0.668 -19.236 1.00 97.00 95 ASN A O 1
ATOM 737 N N . TYR A 1 96 ? 8.827 0.720 -19.713 1.00 97.50 96 TYR A N 1
ATOM 738 C CA . TYR A 1 96 ? 9.236 0.436 -18.334 1.00 97.50 96 TYR A CA 1
ATOM 739 C C . TYR A 1 96 ? 8.912 1.585 -17.377 1.00 97.50 96 TYR A C 1
ATOM 741 O O . TYR A 1 96 ? 8.487 1.319 -16.257 1.00 97.50 96 TYR A O 1
ATOM 749 N N . VAL A 1 97 ? 9.101 2.841 -17.796 1.00 97.75 97 VAL A N 1
ATOM 750 C CA . VAL A 1 97 ? 8.716 4.005 -16.979 1.00 97.75 97 VAL A CA 1
ATOM 751 C C . VAL A 1 97 ? 7.205 4.020 -16.764 1.00 97.75 97 VAL A C 1
ATOM 753 O O . VAL A 1 97 ? 6.774 4.098 -15.618 1.00 97.75 97 VAL A O 1
ATOM 756 N N . ASP A 1 98 ? 6.424 3.848 -17.832 1.00 97.81 98 ASP A N 1
ATOM 757 C CA . ASP A 1 98 ? 4.959 3.853 -17.763 1.00 97.81 98 ASP A CA 1
ATOM 758 C C . ASP A 1 98 ? 4.430 2.719 -16.864 1.00 97.81 98 ASP A C 1
ATOM 760 O O . ASP A 1 98 ? 3.532 2.925 -16.049 1.00 97.81 98 ASP A O 1
ATOM 764 N N . ALA A 1 99 ? 5.027 1.525 -16.950 1.00 97.75 99 ALA A N 1
ATOM 765 C CA . ALA A 1 99 ? 4.674 0.399 -16.088 1.00 97.75 99 ALA A CA 1
ATOM 766 C C . ALA A 1 99 ? 5.004 0.661 -14.608 1.00 97.75 99 ALA A C 1
ATOM 768 O O . ALA A 1 99 ? 4.252 0.247 -13.727 1.00 97.75 99 ALA A O 1
ATOM 769 N N . LEU A 1 100 ? 6.123 1.331 -14.313 1.00 97.75 100 LEU A N 1
ATOM 770 C CA . LEU A 1 100 ? 6.473 1.709 -12.941 1.00 97.75 100 LEU A CA 1
ATOM 771 C C . LEU A 1 100 ? 5.511 2.771 -12.394 1.00 97.75 100 LEU A C 1
ATOM 773 O O . LEU A 1 100 ? 5.062 2.629 -11.258 1.00 97.75 100 LEU A O 1
ATOM 777 N N . ASP A 1 101 ? 5.141 3.764 -13.208 1.00 97.81 101 ASP A N 1
ATOM 778 C CA . ASP A 1 101 ? 4.133 4.771 -12.853 1.00 97.81 101 ASP A CA 1
ATOM 779 C C . ASP A 1 101 ? 2.771 4.116 -12.536 1.00 97.81 101 ASP A C 1
ATOM 781 O O . ASP A 1 101 ? 2.162 4.410 -11.507 1.00 97.81 101 ASP A O 1
ATOM 785 N N . GLU A 1 102 ? 2.320 3.148 -13.343 1.00 98.19 102 GLU A N 1
ATOM 786 C CA . GLU A 1 102 ? 1.071 2.415 -13.079 1.00 98.19 102 GLU A CA 1
ATOM 787 C C . GLU A 1 102 ? 1.119 1.639 -11.748 1.00 98.19 102 GLU A C 1
ATOM 789 O O . GLU A 1 102 ? 0.143 1.591 -10.989 1.00 98.19 102 GLU A O 1
ATOM 794 N N . ILE A 1 103 ? 2.256 1.013 -11.431 1.00 98.00 103 ILE A N 1
ATOM 795 C CA . ILE A 1 103 ? 2.429 0.291 -10.163 1.00 98.00 103 ILE A CA 1
ATOM 796 C C . ILE A 1 103 ? 2.407 1.267 -8.978 1.00 98.00 103 ILE A C 1
ATOM 798 O O . ILE A 1 103 ? 1.776 0.971 -7.958 1.00 98.00 103 ILE A O 1
ATOM 802 N N . GLU A 1 104 ? 3.065 2.419 -9.094 1.00 98.06 104 GLU A N 1
ATOM 803 C CA . GLU A 1 104 ? 3.050 3.474 -8.078 1.00 98.06 104 GLU A CA 1
ATOM 804 C C . GLU A 1 104 ? 1.631 3.990 -7.799 1.00 98.06 104 GLU A C 1
ATOM 806 O O . GLU A 1 104 ? 1.224 4.073 -6.633 1.00 98.06 104 GLU A O 1
ATOM 811 N N . ASP A 1 105 ? 0.842 4.242 -8.845 1.00 98.38 105 ASP A N 1
ATOM 812 C CA . ASP A 1 105 ? -0.563 4.642 -8.726 1.00 98.38 105 ASP A CA 1
ATOM 813 C C . ASP A 1 105 ? -1.403 3.575 -8.014 1.00 98.38 105 ASP A C 1
ATOM 815 O O . ASP A 1 105 ? -2.189 3.874 -7.106 1.00 98.38 105 ASP A O 1
ATOM 819 N N . ASN A 1 106 ? -1.203 2.303 -8.363 1.00 98.56 106 ASN A N 1
ATOM 820 C CA . ASN A 1 106 ? -1.873 1.185 -7.703 1.00 98.56 106 ASN A CA 1
ATOM 821 C C . ASN A 1 106 ? -1.522 1.093 -6.210 1.00 98.56 106 ASN A C 1
ATOM 823 O O . ASN A 1 106 ? -2.407 0.867 -5.376 1.00 98.56 106 ASN A O 1
ATOM 827 N N . ILE A 1 107 ? -0.254 1.310 -5.846 1.00 98.56 107 ILE A N 1
ATOM 828 C CA . ILE A 1 107 ? 0.176 1.346 -4.443 1.00 98.56 107 ILE A CA 1
ATOM 829 C C . ILE A 1 107 ? -0.477 2.517 -3.706 1.00 98.56 107 ILE A C 1
ATOM 831 O O . ILE A 1 107 ? -1.003 2.324 -2.606 1.00 98.56 107 ILE A O 1
ATOM 835 N N . ASN A 1 108 ? -0.500 3.708 -4.305 1.00 98.44 108 ASN A N 1
ATOM 836 C CA . ASN A 1 108 ? -1.141 4.886 -3.723 1.00 98.44 108 ASN A CA 1
ATOM 837 C C . ASN A 1 108 ? -2.640 4.656 -3.473 1.00 98.44 108 ASN A C 1
ATOM 839 O O . ASN A 1 108 ? -3.148 4.958 -2.386 1.00 98.44 108 ASN A O 1
ATOM 843 N N . ASN A 1 109 ? -3.339 4.049 -4.433 1.00 98.69 109 ASN A N 1
ATOM 844 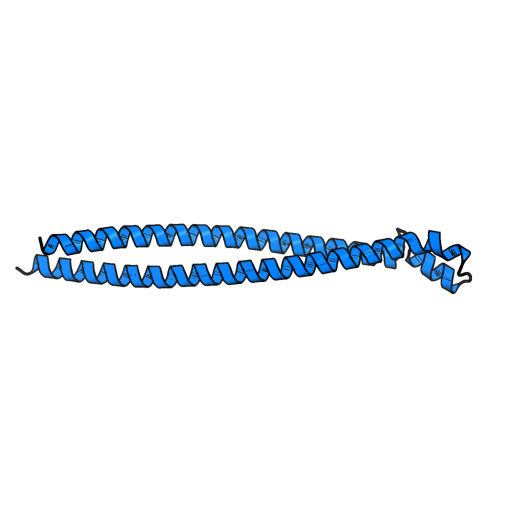C CA . ASN A 1 109 ? -4.748 3.684 -4.297 1.00 98.69 109 ASN A CA 1
ATOM 845 C C . ASN A 1 109 ? -4.984 2.700 -3.140 1.00 98.69 109 ASN A C 1
ATOM 847 O O . ASN A 1 109 ? -5.892 2.902 -2.327 1.00 98.69 109 ASN A O 1
ATOM 851 N N . GLU A 1 110 ? -4.147 1.669 -3.007 1.00 98.69 110 GLU A N 1
ATOM 852 C CA . GLU A 1 110 ? -4.251 0.704 -1.906 1.00 98.69 110 GLU A CA 1
ATOM 853 C C . GLU A 1 110 ? -3.927 1.343 -0.546 1.00 98.69 110 GLU A C 1
ATOM 855 O O . GLU A 1 110 ? -4.634 1.087 0.431 1.00 98.69 110 GLU A O 1
ATOM 860 N N . ILE A 1 111 ? -2.917 2.218 -0.462 1.00 98.75 111 ILE A N 1
ATOM 861 C CA . ILE A 1 111 ? -2.612 2.980 0.761 1.00 98.75 111 ILE A CA 1
ATOM 862 C C . ILE A 1 111 ? -3.824 3.820 1.180 1.00 98.75 111 ILE A C 1
ATOM 864 O O . ILE A 1 111 ? -4.203 3.806 2.354 1.00 98.75 111 ILE A O 1
ATOM 868 N N . ASN A 1 112 ? -4.468 4.515 0.240 1.00 98.69 112 ASN A N 1
ATOM 869 C CA . ASN A 1 112 ? -5.668 5.307 0.513 1.00 98.69 112 ASN A CA 1
ATOM 870 C C . ASN A 1 112 ? -6.820 4.434 1.022 1.00 98.69 112 ASN A C 1
ATOM 872 O O . ASN A 1 112 ? -7.436 4.750 2.043 1.00 98.69 112 ASN A O 1
ATOM 876 N N . ARG A 1 113 ? -7.064 3.288 0.377 1.00 98.81 113 ARG A N 1
ATOM 877 C CA . ARG A 1 113 ? -8.080 2.324 0.816 1.00 98.81 113 ARG A CA 1
ATOM 878 C C . ARG A 1 113 ? -7.815 1.822 2.240 1.00 98.81 113 ARG A C 1
ATOM 880 O O . ARG A 1 113 ? -8.733 1.779 3.057 1.00 98.81 113 ARG A O 1
ATOM 887 N N . LEU A 1 114 ? -6.570 1.468 2.559 1.00 98.81 114 LEU A N 1
ATOM 888 C CA . LEU A 1 114 ? -6.185 0.991 3.891 1.00 98.81 114 LEU A CA 1
ATOM 889 C C . LEU A 1 114 ? -6.287 2.087 4.958 1.00 98.81 114 LEU A C 1
ATOM 891 O O . LEU A 1 114 ? -6.730 1.805 6.069 1.00 98.81 114 LEU A O 1
ATOM 895 N N . ASN A 1 115 ? -5.938 3.334 4.6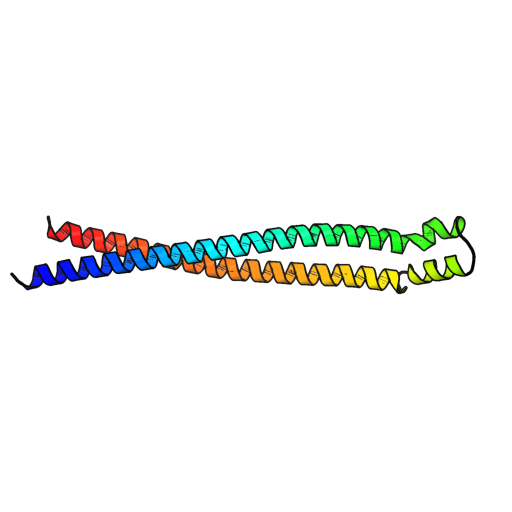31 1.00 98.56 115 ASN A N 1
ATOM 896 C CA . ASN A 1 115 ? -6.103 4.473 5.539 1.00 98.56 115 ASN A CA 1
ATOM 897 C C . ASN A 1 115 ? -7.574 4.724 5.899 1.00 98.56 115 ASN A C 1
ATOM 899 O O . ASN A 1 115 ? -7.866 5.058 7.052 1.00 98.56 115 ASN A O 1
ATOM 903 N N . ASN A 1 116 ? -8.494 4.532 4.950 1.00 98.62 116 ASN A N 1
ATOM 904 C CA . ASN A 1 116 ? -9.930 4.643 5.209 1.00 98.62 116 ASN A CA 1
ATOM 905 C C . ASN A 1 116 ? -10.392 3.560 6.190 1.00 98.62 116 ASN A C 1
ATOM 907 O O . ASN A 1 116 ? -10.969 3.883 7.226 1.00 98.62 116 ASN A O 1
ATOM 911 N N . ILE A 1 117 ? -10.021 2.299 5.944 1.00 98.69 117 ILE A N 1
ATOM 912 C CA . ILE A 1 117 ? -10.338 1.181 6.851 1.00 98.69 117 ILE A CA 1
ATOM 913 C C . ILE A 1 117 ? -9.745 1.423 8.243 1.00 98.69 117 ILE A C 1
ATOM 915 O O . ILE A 1 117 ? -10.415 1.235 9.255 1.00 98.69 117 ILE A O 1
ATOM 919 N N . ARG A 1 118 ? -8.491 1.881 8.319 1.00 98.56 118 ARG A N 1
ATOM 920 C CA . ARG A 1 118 ? -7.848 2.211 9.596 1.00 98.56 118 ARG A CA 1
ATOM 921 C C . ARG A 1 118 ? -8.616 3.303 10.346 1.00 98.56 118 ARG A C 1
ATOM 923 O O . ARG A 1 118 ? -8.793 3.197 11.556 1.00 98.56 118 ARG A O 1
ATOM 930 N N . SER A 1 119 ? -9.085 4.332 9.644 1.00 98.44 119 SER A N 1
ATOM 931 C CA . SER A 1 119 ? -9.885 5.414 10.235 1.00 98.44 119 SER A CA 1
ATOM 932 C C . SER A 1 119 ? -11.222 4.907 10.784 1.00 98.44 119 SER A C 1
ATOM 934 O O . SER A 1 119 ? -11.599 5.262 11.900 1.00 98.44 119 SER A O 1
ATOM 936 N N . GLU A 1 120 ? -11.902 4.017 10.059 1.00 98.56 120 GLU A N 1
ATOM 937 C CA . GLU A 1 120 ? -13.127 3.358 10.534 1.00 98.56 120 GLU A CA 1
ATOM 938 C C . GLU A 1 120 ? -12.875 2.548 11.814 1.00 98.56 120 GLU A C 1
ATOM 940 O O . GLU A 1 120 ? -13.621 2.667 12.790 1.00 98.56 120 GLU A O 1
ATOM 945 N N . LYS A 1 121 ? -11.784 1.771 11.854 1.00 98.50 121 LYS A N 1
ATOM 946 C CA . LYS A 1 121 ? -11.390 0.985 13.034 1.00 98.50 121 LYS A CA 1
ATOM 947 C C . LYS A 1 121 ? -11.076 1.864 14.242 1.00 98.50 121 LYS A C 1
ATOM 949 O O . LYS A 1 121 ? -11.483 1.533 15.355 1.00 98.50 121 LYS A O 1
ATOM 954 N N . TRP A 1 122 ? -10.426 3.009 14.036 1.00 98.50 122 TRP A N 1
ATOM 955 C CA . TRP A 1 122 ? -10.248 4.006 15.092 1.00 98.50 122 TRP A CA 1
ATOM 956 C C . TRP A 1 122 ? -11.584 4.534 15.621 1.00 98.50 122 TRP A C 1
ATOM 958 O O . TRP A 1 122 ? -11.746 4.650 16.835 1.00 98.50 122 TRP A O 1
ATOM 968 N N . GLY A 1 123 ? -12.554 4.795 14.741 1.00 98.50 123 GLY A N 1
ATOM 969 C CA . GLY A 1 123 ? -13.909 5.186 15.136 1.00 98.50 123 GLY A CA 1
ATOM 970 C C . GLY A 1 123 ? -14.596 4.133 16.011 1.00 98.50 123 GLY A C 1
ATOM 971 O O . GLY A 1 123 ? -15.131 4.461 17.071 1.00 98.50 123 GLY A O 1
ATOM 972 N N . ILE A 1 124 ? -14.509 2.858 15.619 1.00 98.50 124 ILE A N 1
ATOM 973 C CA . ILE A 1 124 ? -15.029 1.727 16.405 1.00 98.50 124 ILE A CA 1
ATOM 974 C C . ILE A 1 124 ? -14.354 1.666 17.779 1.00 98.50 124 ILE A C 1
ATOM 976 O O . ILE A 1 124 ? -15.042 1.586 18.798 1.00 98.50 124 ILE A O 1
ATOM 980 N N . LEU A 1 125 ? -13.022 1.759 17.828 1.00 98.75 125 LEU A N 1
ATOM 981 C CA . LEU A 1 125 ? -12.268 1.722 19.081 1.00 98.75 125 LEU A CA 1
ATOM 982 C C . LEU A 1 125 ? -12.687 2.848 20.037 1.00 98.75 125 LEU A C 1
ATOM 984 O O . LEU A 1 125 ? -12.863 2.600 21.228 1.00 98.75 125 LEU A O 1
ATOM 988 N N . GLN A 1 126 ? -12.896 4.065 19.530 1.00 98.69 126 GLN A N 1
ATOM 989 C CA . GLN A 1 126 ? -13.392 5.175 20.351 1.00 98.69 126 GLN A CA 1
ATOM 990 C C . GLN A 1 126 ? -14.807 4.914 20.881 1.00 98.69 126 GLN A C 1
ATOM 992 O O . GLN A 1 126 ? -15.086 5.182 22.051 1.00 98.69 126 GLN A O 1
ATOM 997 N N . GLY A 1 127 ? -15.687 4.329 20.064 1.00 98.69 127 GLY A N 1
ATOM 998 C CA . GLY A 1 127 ? -17.007 3.878 20.511 1.00 98.69 127 GLY A CA 1
ATOM 999 C C . GLY A 1 127 ? -16.922 2.870 21.662 1.00 98.69 127 GLY A C 1
ATOM 1000 O O . GLY A 1 127 ? -17.609 3.026 22.674 1.00 98.69 127 GLY A O 1
ATOM 1001 N N . LEU A 1 128 ? -16.026 1.886 21.550 1.00 98.69 128 LEU A N 1
ATOM 1002 C CA . LEU A 1 128 ? -15.794 0.884 22.593 1.00 98.69 128 LEU A CA 1
ATOM 1003 C C . LEU A 1 128 ? -15.270 1.509 23.890 1.00 98.69 128 LEU A C 1
ATOM 1005 O O . LEU A 1 128 ? -15.799 1.200 24.957 1.00 98.69 128 LEU A O 1
ATOM 1009 N N . ILE A 1 129 ? -14.298 2.422 23.805 1.00 98.62 129 ILE A N 1
ATOM 1010 C CA . ILE A 1 129 ? -13.740 3.138 24.966 1.00 98.62 129 ILE A CA 1
ATOM 1011 C C . ILE A 1 129 ? -14.830 3.947 25.686 1.00 98.62 129 ILE A C 1
ATOM 1013 O O . ILE A 1 129 ? -14.919 3.927 26.915 1.00 98.62 129 ILE A O 1
ATOM 1017 N N . ASN A 1 130 ? -15.703 4.623 24.938 1.00 98.62 130 ASN A N 1
ATOM 1018 C CA . ASN A 1 130 ? -16.813 5.378 25.520 1.00 98.62 130 ASN A CA 1
ATOM 1019 C C . ASN A 1 130 ? -17.822 4.465 26.232 1.00 98.62 130 ASN A C 1
ATOM 1021 O O . ASN A 1 130 ? -18.252 4.775 27.347 1.00 98.62 130 ASN A O 1
ATOM 1025 N N . ALA A 1 131 ? -18.162 3.323 25.631 1.00 98.38 131 ALA A N 1
ATOM 1026 C CA . ALA A 1 131 ? -19.025 2.328 26.263 1.00 98.38 131 ALA A CA 1
ATOM 1027 C C . ALA A 1 131 ? -18.389 1.752 27.541 1.00 98.38 131 ALA A C 1
ATOM 1029 O O . ALA A 1 131 ? -19.058 1.661 28.568 1.00 98.38 131 ALA A O 1
ATOM 1030 N N . TRP A 1 132 ? -17.086 1.457 27.522 1.00 98.44 132 TRP A N 1
ATOM 1031 C CA . TRP A 1 132 ? -16.339 1.001 28.698 1.00 98.44 132 TRP A CA 1
ATOM 1032 C C . TRP A 1 132 ? -16.380 2.015 29.851 1.00 98.44 132 TRP A C 1
ATOM 1034 O O . TRP A 1 132 ? -16.621 1.643 31.003 1.00 98.44 132 TRP A O 1
ATOM 1044 N N . ASN A 1 133 ? -16.224 3.310 29.551 1.00 98.12 133 ASN A N 1
ATOM 1045 C CA . ASN A 1 133 ? -16.328 4.382 30.547 1.00 98.12 133 ASN A CA 1
ATOM 1046 C C . ASN A 1 133 ? -17.729 4.448 31.178 1.00 98.12 133 ASN A C 1
ATOM 1048 O O . ASN A 1 133 ? -17.862 4.634 32.394 1.00 98.12 133 ASN A O 1
ATOM 1052 N N . ASN A 1 134 ? -18.779 4.275 30.367 1.00 97.56 134 ASN A N 1
ATOM 1053 C CA . ASN A 1 134 ? -20.157 4.241 30.851 1.00 97.56 134 ASN A CA 1
ATOM 1054 C C . ASN A 1 134 ? -20.403 3.025 31.759 1.00 97.56 134 ASN A C 1
ATOM 1056 O O . ASN A 1 134 ? -20.887 3.195 32.878 1.00 97.56 134 ASN A O 1
ATOM 1060 N N . LEU A 1 135 ? -19.997 1.828 31.319 1.00 97.12 135 LEU A N 1
ATOM 1061 C CA . LEU A 1 135 ? -20.109 0.588 32.094 1.00 97.12 135 LEU A CA 1
ATOM 1062 C C . LEU A 1 135 ? -19.382 0.705 33.437 1.00 97.12 135 LEU A C 1
ATOM 1064 O O . LEU A 1 135 ? -19.968 0.439 34.484 1.00 97.12 135 LEU A O 1
ATOM 1068 N N . SER A 1 136 ? -18.148 1.210 33.426 1.00 95.75 136 SER A N 1
ATOM 1069 C CA . SER A 1 136 ? -17.359 1.455 34.638 1.00 95.75 136 SER A CA 1
ATOM 1070 C C . SER A 1 136 ? -18.045 2.420 35.609 1.00 95.75 136 SER A C 1
ATOM 1072 O O . SER A 1 136 ? -17.968 2.244 36.824 1.00 95.75 136 SER A O 1
ATOM 1074 N N . THR A 1 137 ? -18.720 3.447 35.088 1.00 96.31 137 THR A N 1
ATOM 1075 C CA . THR A 1 137 ? -19.472 4.410 35.907 1.00 96.31 137 THR A CA 1
ATOM 1076 C C . THR A 1 137 ? -20.708 3.762 36.525 1.00 96.31 137 THR A C 1
ATOM 1078 O O . THR A 1 137 ? -20.936 3.912 37.723 1.00 96.31 137 THR A O 1
ATOM 1081 N N . ARG A 1 138 ? -21.474 2.993 35.740 1.00 95.00 138 ARG A N 1
ATOM 1082 C CA . ARG A 1 138 ? -22.645 2.251 36.234 1.00 95.00 138 ARG A CA 1
ATOM 1083 C C . ARG A 1 138 ? -22.249 1.271 37.332 1.00 95.00 138 ARG A C 1
ATOM 1085 O O . ARG A 1 138 ? -22.873 1.281 38.382 1.00 95.00 138 ARG A O 1
ATOM 1092 N N . ILE A 1 139 ? -21.176 0.507 37.122 1.00 93.62 139 ILE A N 1
ATOM 1093 C CA . ILE A 1 139 ? -20.621 -0.421 38.114 1.00 93.62 139 ILE A CA 1
ATOM 1094 C C . ILE A 1 139 ? -20.255 0.309 39.411 1.00 93.62 139 ILE A C 1
ATOM 1096 O O . ILE A 1 139 ? -20.647 -0.135 40.484 1.00 93.62 139 ILE A O 1
ATOM 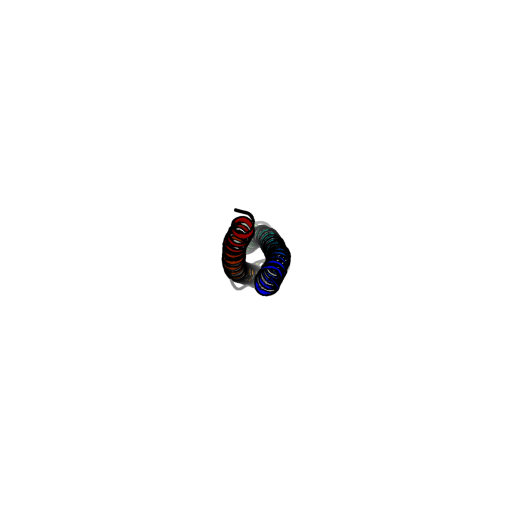1100 N N . ARG A 1 140 ? -19.551 1.448 39.338 1.00 91.75 140 ARG A N 1
ATOM 1101 C CA . ARG A 1 140 ? -19.203 2.237 40.535 1.00 91.75 140 ARG A CA 1
ATOM 1102 C C . ARG A 1 140 ? -20.433 2.702 41.313 1.00 91.75 140 ARG A C 1
ATOM 1104 O O . ARG A 1 140 ? -20.406 2.678 42.537 1.00 91.75 140 ARG A O 1
ATOM 1111 N N . ASN A 1 141 ? -21.506 3.079 40.620 1.00 91.94 141 ASN A N 1
ATOM 1112 C CA . ASN A 1 141 ? -22.740 3.539 41.256 1.00 91.94 141 ASN A CA 1
ATOM 1113 C C . ASN A 1 141 ? -23.494 2.442 42.030 1.00 91.94 141 ASN A C 1
ATOM 1115 O O . ASN A 1 141 ? -24.363 2.792 42.814 1.00 91.94 141 ASN A O 1
ATOM 1119 N N . TYR A 1 142 ? -23.169 1.152 41.870 1.00 87.94 142 TYR A N 1
ATOM 1120 C CA . TYR A 1 142 ? -23.712 0.098 42.746 1.00 87.94 142 TYR A CA 1
ATOM 1121 C C . TYR A 1 142 ? -23.123 0.115 44.159 1.00 87.94 142 TYR A C 1
ATOM 1123 O O . TYR A 1 142 ? -23.701 -0.479 45.066 1.00 87.94 142 TYR A O 1
ATOM 1131 N N . PHE A 1 143 ? -21.963 0.746 44.342 1.00 80.38 143 PHE A N 1
ATOM 1132 C CA . PHE A 1 143 ? -21.227 0.751 45.608 1.00 80.38 143 PHE A CA 1
ATOM 1133 C C . PHE A 1 143 ? -21.295 2.092 46.350 1.00 80.38 143 PHE A C 1
ATOM 1135 O O . PHE A 1 143 ? -20.710 2.206 47.427 1.00 80.38 143 PHE A O 1
ATOM 1142 N N . ASN A 1 144 ? -21.981 3.084 45.774 1.00 75.81 144 ASN A N 1
ATOM 1143 C CA . ASN A 1 144 ? -22.212 4.410 46.350 1.00 75.81 144 ASN A CA 1
ATOM 1144 C C . ASN A 1 144 ? -23.660 4.530 46.825 1.00 75.81 144 ASN A C 1
ATOM 1146 O O . ASN A 1 144 ? -23.870 5.171 47.877 1.00 75.81 144 ASN A O 1
#

Solvent-accessible surface area (backbone atoms only — not comparable to full-atom values): 7591 Å² total; per-residue (Å²): 124,77,70,62,58,54,52,52,54,49,49,54,51,52,42,54,51,42,53,51,52,43,53,53,47,53,49,54,42,52,54,46,52,53,51,45,49,54,49,51,56,50,43,53,54,48,52,56,49,38,53,54,47,52,52,50,35,52,53,37,53,45,40,46,83,69,39,56,88,79,47,78,54,76,70,44,53,55,50,32,52,26,17,33,81,88,12,63,53,29,44,51,40,49,52,54,44,53,53,45,52,53,50,45,52,52,49,52,52,50,46,53,55,50,51,51,54,42,51,52,48,51,53,51,43,52,52,44,52,53,50,45,54,51,47,54,50,56,59,53,60,76,80,109

Secondary structure (DSSP, 8-state):
-HHHHHHHHHHHHHHHHHHHHHHHHHHHHHHHHHHHHHHHHHHHHHHHHHHHHHHHHHHHHTHHHHHTTT--SHHHHHHHHHHSTTSHHHHHHHHHHHHHHHHHHHHHHHHHHHHHHHHHHHHHHHHHHHHHHHHHHHHHHT--